Protein AF-A0A7V9IJ53-F1 (afdb_monomer_lite)

Radius of gyration: 15.76 Å; chains: 1; bounding box: 37×32×46 Å

Foldseek 3Di:
DVVVVVVVLVVLCVLLPDPDDDDPDDPDDDDDDDQAQQEEEEEADPVVQVVVVVVCVVVVHDCRNVNYYYDHQPHLQSLLVVLCCDPPVHVNHQYAYEEEPVSVVSNLVSCVVSPVDPPADQVNNVVSRYHYDDPPPPDD

Structure (mmCIF, N/CA/C/O backbone):
data_AF-A0A7V9IJ53-F1
#
_entry.id   AF-A0A7V9IJ53-F1
#
loop_
_atom_site.group_PDB
_atom_site.id
_atom_site.type_symbol
_atom_site.label_atom_id
_atom_site.label_alt_id
_atom_site.label_comp_id
_atom_site.label_asym_id
_atom_site.label_entity_id
_atom_site.label_seq_id
_atom_site.pdbx_PDB_ins_code
_atom_site.Cartn_x
_atom_site.Cartn_y
_atom_site.Cartn_z
_atom_site.occupancy
_atom_site.B_iso_or_equiv
_atom_site.auth_seq_id
_atom_site.auth_comp_id
_atom_site.auth_asym_id
_atom_site.auth_atom_id
_atom_site.pdbx_PDB_model_num
ATOM 1 N N . MET A 1 1 ? -12.198 7.477 22.010 1.00 48.00 1 MET A N 1
ATOM 2 C CA . MET A 1 1 ? -11.995 6.656 20.795 1.00 48.00 1 MET A CA 1
ATOM 3 C C . MET A 1 1 ? -10.665 7.004 20.112 1.00 48.00 1 MET A C 1
ATOM 5 O O . MET A 1 1 ? -10.074 6.118 19.513 1.00 48.00 1 MET A O 1
ATOM 9 N N . ASP A 1 2 ? -10.124 8.215 20.304 1.00 51.00 2 ASP A N 1
ATOM 10 C CA . ASP A 1 2 ? -8.840 8.679 19.737 1.00 51.00 2 ASP A CA 1
ATOM 11 C C . ASP A 1 2 ? -7.565 7.990 20.266 1.00 51.00 2 ASP A C 1
ATOM 13 O O . ASP A 1 2 ? -6.640 7.722 19.505 1.00 51.00 2 ASP A O 1
ATOM 17 N N . GLU A 1 3 ? -7.511 7.634 21.551 1.00 42.25 3 GLU A N 1
ATOM 18 C CA . GLU A 1 3 ? -6.297 7.071 22.177 1.00 42.25 3 GLU A CA 1
ATOM 19 C C . GLU A 1 3 ? -5.932 5.672 21.645 1.00 42.25 3 GLU A C 1
ATOM 21 O O . GLU A 1 3 ? -4.761 5.302 21.522 1.00 42.25 3 GLU A O 1
ATOM 26 N N . LYS A 1 4 ? -6.954 4.910 21.245 1.00 38.53 4 LYS A N 1
ATOM 27 C CA . LYS A 1 4 ? -6.801 3.575 20.662 1.00 38.53 4 LYS A CA 1
ATOM 28 C C . LYS A 1 4 ? -6.314 3.647 19.210 1.00 38.53 4 LYS A C 1
ATOM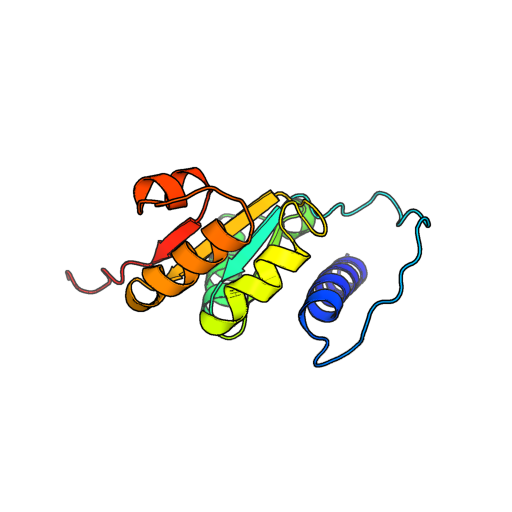 30 O O . LYS A 1 4 ? -5.413 2.894 18.848 1.00 38.53 4 LYS A O 1
ATOM 35 N N . ARG A 1 5 ? -6.827 4.616 18.429 1.00 49.75 5 ARG A N 1
ATOM 36 C CA . ARG A 1 5 ? -6.341 4.939 17.071 1.00 49.75 5 ARG A CA 1
ATOM 37 C C . ARG A 1 5 ? -4.858 5.302 17.086 1.00 49.75 5 ARG A C 1
ATOM 39 O O . ARG A 1 5 ? -4.078 4.780 16.293 1.00 49.75 5 ARG A O 1
ATOM 46 N N . GLN A 1 6 ? -4.454 6.155 18.029 1.00 49.56 6 GLN A N 1
ATOM 47 C CA . GLN A 1 6 ? -3.063 6.588 18.147 1.00 49.56 6 GLN A CA 1
ATOM 48 C C . GLN A 1 6 ? -2.131 5.458 18.607 1.00 49.56 6 GLN A C 1
ATOM 50 O O . GLN A 1 6 ? -1.009 5.362 18.115 1.00 49.56 6 GLN A O 1
ATOM 55 N N . SER A 1 7 ? -2.601 4.569 19.487 1.00 45.59 7 SER A N 1
ATOM 56 C CA . SER A 1 7 ? -1.815 3.424 19.973 1.00 45.59 7 SER A CA 1
ATOM 57 C C . SER A 1 7 ? -1.578 2.365 18.893 1.00 45.59 7 SER A C 1
ATOM 59 O O . SER A 1 7 ? -0.456 1.885 18.739 1.00 45.59 7 SER A O 1
ATOM 61 N N . HIS A 1 8 ? -2.614 2.043 18.116 1.00 48.66 8 HIS A N 1
ATOM 62 C CA . HIS A 1 8 ? -2.552 1.084 17.010 1.00 48.66 8 HIS A CA 1
ATOM 63 C C . HIS A 1 8 ? -1.597 1.545 15.911 1.00 48.66 8 HIS A C 1
ATOM 65 O O . HIS A 1 8 ? -0.632 0.863 15.565 1.00 48.66 8 HIS A O 1
ATOM 71 N N . ARG A 1 9 ? -1.815 2.773 15.433 1.00 54.25 9 ARG A N 1
ATOM 72 C CA . ARG A 1 9 ? -0.977 3.413 14.422 1.00 54.25 9 ARG A CA 1
ATOM 73 C C . ARG A 1 9 ? 0.480 3.504 14.873 1.00 54.25 9 ARG A C 1
ATOM 75 O O . ARG A 1 9 ? 1.374 3.142 14.116 1.00 54.25 9 ARG A O 1
ATOM 82 N N . ALA A 1 10 ? 0.726 3.905 16.121 1.00 51.81 10 ALA A N 1
ATOM 83 C CA . ALA A 1 10 ? 2.077 3.989 16.665 1.00 51.81 10 ALA A CA 1
ATOM 84 C C . ALA A 1 10 ? 2.761 2.619 16.804 1.00 51.81 10 ALA A C 1
ATOM 86 O O . ALA A 1 10 ? 3.988 2.560 16.750 1.00 51.81 10 ALA A O 1
ATOM 87 N N . ALA A 1 11 ? 2.017 1.524 16.993 1.00 54.38 11 ALA A N 1
ATOM 88 C CA . ALA A 1 11 ? 2.583 0.175 17.023 1.00 54.38 11 ALA A CA 1
ATOM 89 C C . ALA A 1 11 ? 3.030 -0.276 15.622 1.00 54.38 11 ALA A C 1
ATOM 91 O O . ALA A 1 11 ? 4.148 -0.769 15.466 1.00 54.38 11 ALA A O 1
ATOM 92 N N . VAL A 1 12 ? 2.202 -0.026 14.603 1.00 60.19 12 VAL A N 1
ATOM 93 C CA . VAL A 1 12 ? 2.519 -0.312 13.194 1.00 60.19 12 VAL A CA 1
ATOM 94 C C . VAL A 1 12 ? 3.692 0.552 12.713 1.00 60.19 12 VAL A C 1
ATOM 96 O O . VAL A 1 12 ? 4.644 0.032 12.134 1.00 60.19 12 VAL A O 1
ATOM 99 N N . GLU A 1 13 ? 3.685 1.851 13.026 1.00 56.19 13 GLU A N 1
ATOM 100 C CA . GLU A 1 13 ? 4.780 2.777 12.705 1.00 56.19 13 GLU A CA 1
ATOM 101 C C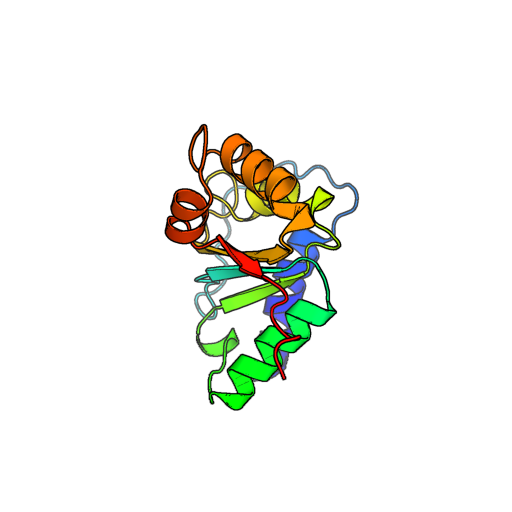 . GLU A 1 13 ? 6.073 2.439 13.467 1.00 56.19 13 GLU A C 1
ATOM 103 O O . GLU A 1 13 ? 7.156 2.555 12.897 1.00 56.19 13 GLU A O 1
ATOM 108 N N . ARG A 1 14 ? 6.005 1.961 14.721 1.00 56.16 14 ARG A N 1
ATOM 109 C CA . ARG A 1 14 ? 7.190 1.474 15.456 1.00 56.16 14 ARG A CA 1
ATOM 110 C C . ARG A 1 14 ? 7.770 0.204 14.849 1.00 56.16 14 ARG A C 1
ATOM 112 O O . ARG A 1 14 ? 8.985 0.125 14.692 1.00 56.16 14 ARG A O 1
ATOM 119 N N . ALA A 1 15 ? 6.925 -0.759 14.486 1.00 53.69 15 ALA A N 1
ATOM 120 C CA . ALA A 1 15 ? 7.367 -1.970 13.799 1.00 53.69 15 ALA A CA 1
ATOM 121 C C . ALA A 1 15 ? 8.011 -1.632 12.438 1.00 53.69 15 ALA A C 1
ATOM 123 O O . ALA A 1 15 ? 9.030 -2.210 12.060 1.00 53.69 15 ALA A O 1
ATOM 124 N N . ALA A 1 16 ? 7.472 -0.633 11.735 1.00 51.72 16 ALA A N 1
ATOM 125 C CA . ALA A 1 16 ? 7.992 -0.148 10.462 1.00 51.72 16 ALA A CA 1
ATOM 126 C C . ALA A 1 16 ? 9.266 0.716 10.588 1.00 51.72 16 ALA A C 1
ATOM 128 O O . ALA A 1 16 ? 10.137 0.649 9.719 1.00 51.72 16 ALA A O 1
ATOM 129 N N . GLY A 1 17 ? 9.400 1.504 11.659 1.00 40.25 17 GLY A N 1
ATOM 13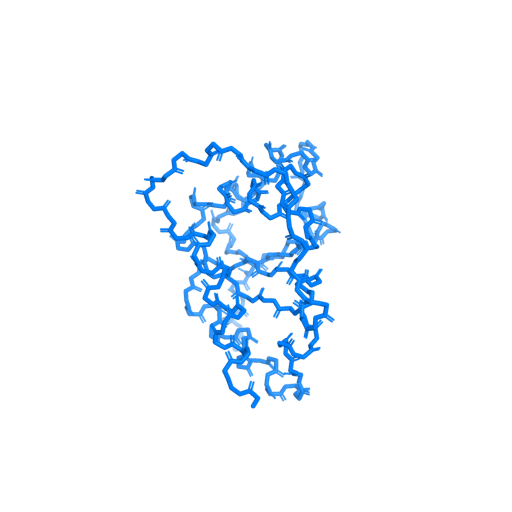0 C CA . GLY A 1 17 ? 10.327 2.635 11.769 1.00 40.25 17 GLY A CA 1
ATOM 131 C C . GLY A 1 17 ? 11.704 2.366 12.377 1.00 40.25 17 GLY A C 1
ATOM 132 O O . GLY A 1 17 ? 12.517 3.291 12.415 1.00 40.25 17 GLY A O 1
ATOM 133 N N . ASP A 1 18 ? 12.018 1.153 12.842 1.00 40.50 18 ASP A N 1
ATOM 134 C CA . ASP A 1 18 ? 13.309 0.943 13.506 1.00 40.50 18 ASP A CA 1
ATOM 135 C C . ASP A 1 18 ? 14.480 0.904 12.503 1.00 40.50 18 ASP A C 1
ATOM 137 O O . ASP A 1 18 ? 14.700 -0.078 11.775 1.00 40.50 18 ASP A O 1
ATOM 141 N N . ARG A 1 19 ? 15.230 2.008 12.426 1.00 41.03 19 ARG A N 1
ATOM 142 C CA . ARG A 1 19 ? 16.525 2.104 11.741 1.00 41.03 19 ARG A CA 1
ATOM 143 C C . ARG A 1 19 ? 17.579 1.371 12.580 1.00 41.03 19 ARG A C 1
ATOM 145 O O . ARG A 1 19 ? 18.480 1.989 13.129 1.00 41.03 19 ARG A O 1
ATOM 152 N N . GLY A 1 20 ? 17.468 0.046 12.642 1.00 31.98 20 GLY A N 1
ATOM 153 C CA . GLY A 1 20 ? 18.447 -0.824 13.283 1.00 31.98 20 GLY A CA 1
ATOM 154 C C . GLY A 1 20 ? 18.133 -1.161 14.738 1.00 31.98 20 GLY A C 1
ATOM 155 O O . GLY A 1 20 ? 18.791 -0.665 15.644 1.00 31.98 20 GLY A O 1
ATOM 156 N N . ALA A 1 21 ? 17.257 -2.141 14.946 1.00 29.69 21 ALA A N 1
ATOM 157 C CA . ALA A 1 21 ? 17.372 -3.026 16.094 1.00 29.69 21 ALA A CA 1
ATOM 158 C C . ALA A 1 21 ? 17.208 -4.475 15.639 1.00 29.69 21 ALA A C 1
ATOM 160 O O . ALA A 1 21 ? 16.261 -4.851 14.950 1.00 29.69 21 ALA A O 1
ATOM 161 N N . VAL A 1 22 ? 18.182 -5.287 16.031 1.00 26.00 22 VAL A N 1
ATOM 162 C CA . VAL A 1 22 ? 18.078 -6.740 16.058 1.00 26.00 22 VAL A CA 1
ATOM 163 C C . VAL A 1 22 ? 16.955 -7.088 17.035 1.00 26.00 22 VAL A C 1
ATOM 165 O O . VAL A 1 22 ? 17.090 -6.831 18.229 1.00 26.00 22 VAL A O 1
ATOM 168 N N . LEU A 1 23 ? 15.869 -7.698 16.560 1.00 28.81 23 LEU A N 1
ATOM 169 C CA . LEU A 1 23 ? 14.919 -8.362 17.450 1.00 28.81 23 LEU A CA 1
ATOM 170 C C . LEU A 1 23 ? 15.392 -9.800 17.681 1.00 28.81 23 LEU A C 1
ATOM 172 O O . LEU A 1 23 ? 15.115 -10.709 16.902 1.00 28.81 23 LEU A O 1
ATOM 176 N N . ILE A 1 24 ? 16.139 -9.982 18.774 1.00 24.48 24 ILE A N 1
ATOM 177 C CA . ILE A 1 24 ? 16.216 -11.267 19.475 1.00 24.48 24 ILE A CA 1
ATOM 178 C C . ILE A 1 24 ? 14.830 -11.511 20.089 1.00 24.48 24 ILE A C 1
ATOM 180 O O . ILE A 1 24 ? 14.254 -10.610 20.695 1.00 24.48 24 ILE A O 1
ATOM 184 N N . GLY A 1 25 ? 14.276 -12.701 19.849 1.00 30.17 25 GLY A N 1
ATOM 185 C CA . GLY A 1 25 ? 12.849 -12.984 19.993 1.00 30.17 25 GLY A CA 1
ATOM 186 C C . GLY A 1 25 ? 12.263 -12.965 21.406 1.00 30.17 25 GLY A C 1
ATOM 187 O O . GLY A 1 25 ? 12.969 -13.001 22.409 1.00 30.17 25 GLY A O 1
ATOM 188 N N . ALA A 1 26 ? 10.931 -13.017 21.450 1.00 25.84 26 ALA A N 1
ATOM 189 C CA . ALA A 1 26 ? 10.163 -13.561 22.562 1.00 25.84 26 ALA A CA 1
ATOM 190 C C . ALA A 1 26 ? 8.829 -14.095 22.025 1.00 25.84 26 ALA A C 1
ATOM 192 O O . ALA A 1 26 ? 7.986 -13.345 21.536 1.00 25.84 26 ALA A O 1
ATOM 193 N N . ALA A 1 27 ? 8.664 -15.415 22.097 1.00 33.81 27 ALA A N 1
ATOM 194 C CA . ALA A 1 27 ? 7.369 -16.058 21.987 1.00 33.81 27 ALA A CA 1
ATOM 195 C C . ALA A 1 27 ? 6.489 -15.624 23.168 1.00 33.81 27 ALA A C 1
ATOM 197 O O . ALA A 1 27 ? 6.952 -15.629 24.306 1.00 33.81 27 ALA A O 1
ATOM 198 N N . GLY A 1 28 ? 5.222 -15.324 22.883 1.00 37.44 28 GLY A N 1
ATOM 199 C CA . GLY A 1 28 ? 4.156 -15.249 23.877 1.00 37.44 28 GLY A CA 1
ATOM 200 C C . GLY A 1 28 ? 4.143 -13.979 24.726 1.00 37.44 28 GLY A C 1
ATOM 201 O O . GLY A 1 28 ? 4.851 -13.872 25.718 1.00 37.44 28 GLY A O 1
ATOM 202 N N . GLN A 1 29 ? 3.252 -13.054 24.376 1.00 29.91 29 GLN A N 1
ATOM 203 C CA . GLN A 1 29 ? 2.283 -12.503 25.325 1.00 29.91 29 GLN A CA 1
ATOM 204 C C . GLN A 1 29 ? 1.139 -11.880 24.514 1.00 29.91 29 GLN A C 1
ATOM 206 O O . GLN A 1 29 ? 1.369 -11.008 23.679 1.00 29.91 29 GLN A O 1
ATOM 211 N N . ALA A 1 30 ? -0.076 -12.394 24.717 1.00 38.38 30 ALA A N 1
ATOM 212 C CA . ALA A 1 30 ? -1.276 -11.997 23.991 1.00 38.38 30 ALA A CA 1
ATOM 213 C C . ALA A 1 30 ? -1.572 -10.502 24.191 1.00 38.38 30 ALA A C 1
ATOM 215 O O . ALA A 1 30 ? -1.717 -10.032 25.322 1.00 38.38 30 ALA A O 1
ATOM 216 N N . LEU A 1 31 ? -1.643 -9.771 23.078 1.00 40.97 31 LEU A N 1
ATOM 217 C CA . LEU A 1 31 ? -2.155 -8.407 23.033 1.00 40.97 31 LEU A CA 1
ATOM 218 C C . LEU A 1 31 ? -3.696 -8.464 23.109 1.00 40.97 31 LEU A C 1
ATOM 220 O O . LEU A 1 31 ? -4.284 -9.373 22.531 1.00 40.97 31 LEU A O 1
ATOM 224 N N . PRO A 1 32 ? -4.352 -7.545 23.837 1.00 35.00 32 PRO A N 1
ATOM 225 C CA . PRO A 1 32 ? -5.799 -7.582 24.068 1.00 35.00 32 PRO A CA 1
ATOM 226 C C . PRO A 1 32 ? -6.632 -7.447 22.774 1.00 35.00 32 PRO A C 1
ATOM 228 O O . PRO A 1 32 ? -6.367 -6.576 21.944 1.00 35.00 32 PRO A O 1
ATOM 231 N N . ASP A 1 33 ? -7.669 -8.287 22.662 1.00 43.34 33 ASP A N 1
ATOM 232 C CA . ASP A 1 33 ? -8.536 -8.571 21.499 1.00 43.34 33 ASP A CA 1
ATOM 233 C C . ASP A 1 33 ? -9.444 -7.426 20.992 1.00 43.34 33 ASP A C 1
ATOM 235 O O . ASP A 1 33 ? -10.648 -7.635 20.842 1.00 43.34 33 ASP A O 1
ATOM 239 N N . ASP A 1 34 ? -8.961 -6.203 20.733 1.00 43.47 34 ASP A N 1
ATOM 240 C CA . ASP A 1 34 ? -9.934 -5.160 20.339 1.00 43.47 34 ASP A CA 1
ATOM 241 C C . ASP A 1 34 ? -9.509 -4.095 19.314 1.00 43.47 34 ASP A C 1
ATOM 243 O O . ASP A 1 34 ? -10.220 -3.107 19.156 1.00 43.47 34 ASP A O 1
ATOM 247 N N . VAL A 1 35 ? -8.415 -4.295 18.574 1.00 46.69 35 VAL A N 1
ATOM 248 C CA . VAL A 1 35 ? -8.312 -3.954 17.134 1.00 46.69 35 VAL A CA 1
ATOM 249 C C . VAL A 1 35 ? -7.256 -4.895 16.561 1.00 46.69 35 VAL A C 1
ATOM 251 O O . VAL A 1 35 ? -6.065 -4.601 16.567 1.00 46.69 35 VAL A O 1
ATOM 254 N N . ASP A 1 36 ? -7.683 -6.073 16.127 1.00 56.31 36 ASP A N 1
ATOM 255 C CA . ASP A 1 36 ? -6.797 -6.972 15.396 1.00 56.31 36 ASP A CA 1
ATOM 256 C C . ASP A 1 36 ? -6.539 -6.331 14.022 1.00 56.31 36 ASP A C 1
ATOM 258 O O . ASP A 1 36 ? -7.502 -6.037 13.303 1.00 56.31 36 ASP A O 1
ATOM 262 N N . THR A 1 37 ? -5.285 -6.025 13.662 1.00 60.97 37 THR A N 1
ATOM 263 C CA . THR A 1 37 ? -4.976 -5.527 12.310 1.00 60.97 37 THR A CA 1
ATOM 264 C C . THR A 1 37 ? -5.324 -6.630 11.324 1.00 60.97 37 THR A C 1
ATOM 266 O O . THR A 1 37 ? -4.539 -7.546 11.086 1.00 60.97 37 THR A O 1
ATOM 269 N N . ARG A 1 38 ? -6.511 -6.546 10.728 1.00 82.94 38 ARG A N 1
ATOM 270 C CA . ARG A 1 38 ? -6.978 -7.530 9.754 1.00 82.94 38 ARG A CA 1
ATOM 271 C C . ARG A 1 38 ? -6.261 -7.362 8.427 1.00 82.94 38 ARG A C 1
ATOM 273 O O . ARG A 1 38 ? -6.037 -8.360 7.744 1.00 82.94 38 ARG A O 1
ATOM 280 N N . ALA A 1 39 ? -5.923 -6.125 8.057 1.00 91.44 39 ALA A N 1
ATOM 281 C CA . ALA A 1 39 ? -5.215 -5.836 6.819 1.00 91.44 39 ALA A CA 1
ATOM 282 C C . ALA A 1 39 ? -4.298 -4.608 6.907 1.00 91.44 39 ALA A C 1
ATOM 284 O O . ALA A 1 39 ? -4.587 -3.639 7.610 1.00 91.44 39 ALA A O 1
ATOM 285 N N . VAL A 1 40 ? -3.220 -4.633 6.125 1.00 94.00 40 VAL A N 1
ATOM 286 C CA . VAL A 1 40 ? -2.324 -3.495 5.901 1.00 94.00 40 VAL A CA 1
ATOM 287 C C . VAL A 1 40 ? -2.279 -3.167 4.409 1.00 94.00 40 VAL A C 1
ATOM 289 O O . VAL A 1 40 ? -2.091 -4.054 3.575 1.00 94.00 40 VAL A O 1
ATOM 292 N N . VAL A 1 41 ? -2.445 -1.885 4.082 1.00 95.06 41 VAL A N 1
ATOM 293 C CA . VAL A 1 41 ? -2.292 -1.333 2.732 1.00 95.06 41 VAL A CA 1
ATOM 294 C C . VAL A 1 41 ? -0.973 -0.572 2.673 1.00 95.06 41 VAL A C 1
ATOM 296 O O . VAL A 1 41 ? -0.814 0.443 3.350 1.00 95.06 41 VAL A O 1
ATOM 299 N N . LEU A 1 42 ? -0.022 -1.063 1.883 1.00 95.06 42 LEU A N 1
ATOM 300 C CA . LEU A 1 42 ? 1.270 -0.412 1.676 1.00 95.06 42 LEU A CA 1
ATOM 301 C C . LEU A 1 42 ? 1.161 0.618 0.549 1.00 95.06 42 LEU A C 1
ATOM 303 O O . LEU A 1 42 ? 0.677 0.297 -0.531 1.00 95.06 42 LEU A O 1
ATOM 307 N N . VAL A 1 43 ? 1.627 1.837 0.790 1.00 93.12 43 VAL A N 1
ATOM 308 C CA . VAL A 1 43 ? 1.661 2.914 -0.212 1.00 93.12 43 VAL A CA 1
ATOM 309 C C . VAL A 1 43 ? 3.042 3.553 -0.238 1.00 93.12 43 VAL A C 1
ATOM 311 O O . VAL A 1 43 ? 3.747 3.518 0.769 1.00 93.12 43 VAL A O 1
ATOM 314 N N . GLU A 1 44 ? 3.462 4.130 -1.358 1.00 88.31 44 GLU A N 1
ATOM 315 C CA . GLU A 1 44 ? 4.835 4.623 -1.505 1.00 88.31 44 GLU A CA 1
ATOM 316 C C . GLU A 1 44 ? 5.155 5.797 -0.584 1.00 88.31 44 GLU A C 1
ATOM 318 O O . GLU A 1 44 ? 6.163 5.772 0.140 1.00 88.31 44 GLU A O 1
ATOM 323 N N . GLY A 1 45 ? 4.282 6.804 -0.584 1.00 86.94 45 GLY A N 1
ATOM 324 C CA . GLY A 1 45 ? 4.488 8.060 0.116 1.00 86.94 45 GLY A CA 1
ATOM 325 C C . GLY A 1 45 ? 3.399 8.408 1.126 1.00 86.94 45 GLY A C 1
ATOM 326 O O . GLY A 1 45 ? 2.293 7.870 1.144 1.00 86.94 45 GLY A O 1
ATOM 327 N N . ALA A 1 46 ? 3.712 9.386 1.978 1.00 87.00 46 ALA A N 1
ATOM 328 C CA . ALA A 1 46 ? 2.743 9.953 2.916 1.00 87.00 46 ALA A CA 1
ATOM 329 C C . ALA A 1 46 ? 1.588 10.679 2.197 1.00 87.00 46 ALA A C 1
ATOM 331 O O . ALA A 1 46 ? 0.485 10.747 2.732 1.00 87.00 46 ALA A O 1
ATOM 332 N N . SER A 1 47 ? 1.828 11.201 0.987 1.00 87.31 47 SER A N 1
ATOM 333 C CA . SER A 1 47 ? 0.780 11.803 0.154 1.00 87.31 47 SER A CA 1
ATOM 334 C C . SER A 1 47 ? -0.289 10.773 -0.214 1.00 87.31 47 SER A C 1
ATOM 336 O O . SER A 1 47 ? -1.474 11.011 0.007 1.00 87.31 47 SER A O 1
ATOM 338 N N . ASP A 1 48 ? 0.128 9.596 -0.682 1.00 89.50 48 ASP A N 1
ATOM 339 C CA . ASP A 1 48 ? -0.779 8.507 -1.063 1.00 89.50 48 ASP A CA 1
ATOM 340 C C . ASP A 1 48 ? -1.545 7.981 0.146 1.00 89.50 48 ASP A C 1
ATOM 342 O O . ASP A 1 48 ? -2.746 7.728 0.068 1.00 89.50 48 ASP A O 1
ATOM 346 N N . GLN A 1 49 ? -0.872 7.886 1.297 1.00 91.56 49 GLN A N 1
ATOM 347 C CA . GLN A 1 49 ? -1.512 7.513 2.555 1.00 91.56 49 GLN A CA 1
ATOM 348 C C . GLN A 1 49 ? -2.664 8.470 2.883 1.00 91.56 49 GLN A C 1
ATOM 350 O O . GLN A 1 49 ? -3.794 8.027 3.097 1.00 91.56 49 GLN A O 1
ATOM 355 N N . LEU A 1 50 ? -2.398 9.780 2.866 1.00 90.94 50 LEU A N 1
ATOM 356 C CA . LEU A 1 50 ? -3.420 10.795 3.116 1.00 90.94 50 LEU A CA 1
ATOM 357 C C . LEU A 1 50 ? -4.537 10.749 2.065 1.00 90.94 50 LEU A C 1
ATOM 359 O O . LEU A 1 50 ? -5.704 10.933 2.408 1.00 90.94 50 LEU A O 1
ATOM 363 N N . ALA A 1 51 ? -4.209 10.479 0.799 1.00 90.88 51 ALA A N 1
ATOM 364 C CA . ALA A 1 51 ? -5.191 10.361 -0.274 1.00 90.88 51 ALA A CA 1
ATOM 365 C C . ALA A 1 51 ? -6.144 9.171 -0.060 1.00 90.88 51 ALA A C 1
ATOM 367 O O . ALA A 1 51 ? -7.362 9.332 -0.182 1.00 90.88 51 ALA A O 1
ATOM 368 N N . VAL A 1 52 ? -5.620 7.998 0.313 1.00 91.19 52 VAL A N 1
ATOM 369 C CA . VAL A 1 52 ? -6.422 6.800 0.616 1.00 91.19 52 VAL A CA 1
ATOM 370 C C . VAL A 1 52 ? -7.300 7.027 1.846 1.00 91.19 52 VAL A C 1
ATOM 372 O O . VAL A 1 52 ? -8.497 6.732 1.808 1.00 91.19 52 VAL A O 1
ATOM 375 N N . GLU A 1 53 ? -6.740 7.588 2.920 1.00 91.31 53 GLU A N 1
ATOM 376 C CA . GLU A 1 53 ? -7.482 7.904 4.146 1.00 91.31 53 GLU A CA 1
ATOM 377 C C . GLU A 1 53 ? -8.611 8.913 3.870 1.00 91.31 53 GLU A C 1
ATOM 379 O O . GLU A 1 53 ? -9.760 8.703 4.273 1.00 91.31 53 GLU A O 1
ATOM 384 N N . ALA A 1 54 ? -8.324 9.972 3.108 1.00 93.19 54 ALA A N 1
ATOM 385 C CA . ALA A 1 54 ? -9.322 10.957 2.705 1.00 93.19 54 ALA A CA 1
ATOM 386 C C . ALA A 1 54 ? -10.413 10.343 1.812 1.00 93.19 54 ALA A C 1
ATOM 388 O O . ALA A 1 54 ? -11.596 10.653 1.978 1.00 93.19 54 ALA A O 1
ATOM 389 N N . LEU A 1 55 ? -10.053 9.457 0.877 1.00 93.19 55 LEU A N 1
ATOM 390 C CA . LEU A 1 55 ? -11.021 8.751 0.040 1.00 93.19 55 LEU A CA 1
ATOM 391 C C . LEU A 1 55 ? -11.928 7.844 0.879 1.00 93.19 55 LEU A C 1
ATOM 393 O O . LEU A 1 55 ? -13.143 7.867 0.681 1.00 93.19 55 LEU A O 1
ATOM 397 N N . ALA A 1 56 ? -11.376 7.088 1.829 1.00 92.81 56 ALA A N 1
ATOM 398 C CA . ALA A 1 56 ? -12.161 6.245 2.726 1.00 92.81 56 ALA A CA 1
ATOM 399 C C . ALA A 1 56 ? -13.174 7.075 3.528 1.00 92.81 56 ALA A C 1
ATOM 401 O O . ALA A 1 56 ? -14.370 6.768 3.507 1.00 92.81 56 ALA A O 1
ATOM 402 N N . ALA A 1 57 ? -12.732 8.192 4.115 1.00 93.19 57 ALA A N 1
ATOM 403 C CA . ALA A 1 57 ? -13.607 9.112 4.837 1.00 93.19 57 ALA A CA 1
ATOM 404 C C . ALA A 1 57 ? -14.728 9.670 3.941 1.00 93.19 57 ALA A C 1
ATOM 406 O O . ALA A 1 57 ? -15.898 9.660 4.324 1.00 93.19 57 ALA A O 1
ATOM 407 N N . ARG A 1 58 ? -14.410 10.078 2.702 1.00 94.75 58 ARG A N 1
ATOM 408 C CA . ARG A 1 58 ? -15.407 10.542 1.714 1.00 94.75 58 ARG A CA 1
ATOM 409 C C . ARG A 1 58 ? -16.420 9.467 1.322 1.00 94.75 58 ARG A C 1
ATOM 411 O O . ARG A 1 58 ? -17.522 9.800 0.897 1.00 94.75 58 ARG A O 1
ATOM 418 N N . ARG A 1 59 ? -16.055 8.190 1.438 1.00 94.81 59 ARG A N 1
ATOM 419 C CA . ARG A 1 59 ? -16.943 7.043 1.206 1.00 94.81 59 ARG A CA 1
ATOM 420 C C . ARG A 1 59 ? -17.665 6.580 2.476 1.00 94.81 59 ARG A C 1
ATOM 422 O O . ARG A 1 59 ? -18.374 5.582 2.416 1.00 94.81 59 ARG A O 1
ATOM 429 N N . GLY A 1 60 ? -17.508 7.289 3.597 1.00 94.31 60 GLY A N 1
ATOM 430 C CA . GLY A 1 60 ? -18.123 6.933 4.877 1.00 94.31 60 GLY A CA 1
ATOM 431 C C . GLY A 1 60 ? -17.528 5.677 5.515 1.00 94.31 60 GLY A C 1
ATOM 432 O O . GLY A 1 60 ? -18.217 5.009 6.281 1.00 94.31 60 GLY A O 1
ATOM 433 N N . ARG A 1 61 ? -16.279 5.330 5.181 1.00 93.31 61 ARG A N 1
ATOM 434 C CA . ARG A 1 61 ? -15.564 4.176 5.736 1.00 93.31 61 ARG A CA 1
ATOM 435 C C . ARG A 1 61 ? -14.610 4.614 6.835 1.00 93.31 61 ARG A C 1
ATOM 437 O O . ARG A 1 61 ? -13.830 5.547 6.647 1.00 93.31 61 ARG A O 1
ATOM 444 N N . ASP A 1 62 ? -14.654 3.907 7.957 1.00 91.06 62 ASP A N 1
ATOM 445 C CA . ASP A 1 62 ? -13.690 4.048 9.043 1.00 91.06 62 ASP A CA 1
ATOM 446 C C . ASP A 1 62 ? -12.711 2.870 8.981 1.00 91.06 62 ASP A C 1
ATOM 448 O O . ASP A 1 62 ? -12.999 1.781 9.474 1.00 91.06 62 ASP A O 1
ATOM 452 N N . LEU A 1 63 ? -11.550 3.096 8.360 1.00 89.00 63 LEU A N 1
ATOM 453 C CA . LEU A 1 63 ? -10.528 2.061 8.185 1.00 89.00 63 LEU A CA 1
ATOM 454 C C . LEU A 1 63 ? -10.039 1.485 9.519 1.00 89.00 63 LEU A C 1
ATOM 456 O O . LEU A 1 63 ? -9.841 0.277 9.612 1.00 89.00 63 LEU A O 1
ATOM 460 N N . ASP A 1 64 ? -9.923 2.305 10.564 1.00 85.62 64 ASP A N 1
ATOM 461 C CA . ASP A 1 64 ? -9.462 1.836 11.873 1.00 85.62 64 ASP A CA 1
ATOM 462 C C . ASP A 1 64 ? -10.515 0.929 12.521 1.00 85.62 64 ASP A C 1
ATOM 464 O O . ASP A 1 64 ? -10.177 -0.130 13.050 1.00 85.62 64 ASP A O 1
ATOM 468 N N . ALA A 1 65 ? -11.799 1.292 12.428 1.00 86.12 65 ALA A N 1
ATOM 469 C CA . ALA A 1 65 ? -12.896 0.439 12.894 1.00 86.12 65 ALA A CA 1
ATOM 470 C C . ALA A 1 65 ? -13.019 -0.862 12.076 1.00 86.12 65 ALA A C 1
ATOM 472 O O . ALA A 1 65 ? -13.446 -1.895 12.596 1.00 86.12 65 ALA A O 1
ATOM 473 N N . GLU A 1 66 ? -12.619 -0.833 10.804 1.00 87.69 66 GLU A N 1
ATOM 474 C CA . GLU A 1 66 ? -12.537 -2.013 9.940 1.00 87.69 66 GLU A CA 1
ATOM 475 C C . GLU A 1 66 ? -11.278 -2.871 10.210 1.00 87.69 66 GLU A C 1
ATOM 477 O O . GLU A 1 66 ? -11.213 -4.024 9.768 1.00 87.69 66 GLU A O 1
ATOM 482 N N . GLY A 1 67 ? -10.308 -2.365 10.983 1.00 88.50 67 GLY A N 1
ATOM 483 C CA . GLY A 1 67 ? -9.030 -3.031 11.262 1.00 88.50 67 GLY A CA 1
ATOM 484 C C . GLY A 1 67 ? -8.046 -2.969 10.087 1.00 88.50 67 GLY A C 1
ATOM 485 O O . GLY A 1 67 ? -7.260 -3.898 9.893 1.00 88.50 67 GLY A O 1
ATOM 486 N N . VAL A 1 68 ? -8.120 -1.910 9.277 1.00 91.06 68 VAL A N 1
ATOM 487 C CA . VAL A 1 68 ? -7.268 -1.655 8.110 1.00 91.06 68 VAL A CA 1
ATOM 488 C C . VAL A 1 68 ? -6.315 -0.505 8.413 1.00 91.06 68 VAL A C 1
ATOM 490 O O . VAL A 1 68 ? -6.750 0.592 8.747 1.00 91.06 68 VAL A O 1
ATOM 493 N N . SER A 1 69 ? -5.012 -0.723 8.240 1.00 92.19 69 SER A N 1
ATOM 494 C CA . SER A 1 69 ? -4.002 0.333 8.387 1.00 92.19 69 SER A CA 1
ATOM 495 C C . SER A 1 69 ? -3.343 0.658 7.053 1.00 92.19 69 SER A C 1
ATOM 497 O O . SER A 1 69 ? -2.888 -0.242 6.351 1.00 92.19 69 SER A O 1
ATOM 499 N N . VAL A 1 70 ? -3.263 1.945 6.713 1.00 92.88 70 VAL A N 1
ATOM 500 C CA . VAL A 1 70 ? -2.530 2.427 5.535 1.00 92.88 70 VAL A CA 1
ATOM 501 C C . VAL A 1 70 ? -1.141 2.866 5.980 1.00 92.88 70 VAL A C 1
ATOM 503 O O . VAL A 1 70 ? -1.005 3.656 6.913 1.00 92.88 70 VAL A O 1
ATOM 506 N N . VAL A 1 71 ? -0.103 2.326 5.348 1.00 92.69 71 VAL A N 1
ATOM 507 C CA . VAL A 1 71 ? 1.287 2.505 5.770 1.00 92.69 71 VAL A CA 1
ATOM 508 C C . VAL A 1 71 ? 2.112 3.007 4.600 1.00 92.69 71 VAL A C 1
ATOM 510 O O . VAL A 1 71 ? 2.291 2.299 3.608 1.00 92.69 71 VAL A O 1
ATOM 513 N N . SER A 1 72 ? 2.653 4.215 4.742 1.00 91.62 72 SER A N 1
ATOM 514 C CA . SER A 1 72 ? 3.648 4.734 3.811 1.00 91.62 72 SER A CA 1
ATOM 515 C C . SER A 1 72 ? 4.999 4.037 4.005 1.00 91.62 72 SER A C 1
ATOM 517 O O . SER A 1 72 ? 5.543 3.988 5.110 1.00 91.62 72 SER A O 1
ATOM 519 N N . ILE A 1 73 ? 5.557 3.482 2.926 1.00 88.88 73 ILE A N 1
ATOM 520 C CA . ILE A 1 73 ? 6.827 2.738 2.963 1.00 88.88 73 ILE A CA 1
ATOM 521 C C . ILE A 1 73 ? 8.055 3.643 2.793 1.00 88.88 73 ILE A C 1
ATOM 523 O O . ILE A 1 73 ? 9.188 3.198 2.977 1.00 88.88 73 ILE A O 1
ATOM 527 N N . GLY A 1 74 ? 7.856 4.921 2.461 1.00 86.06 74 GLY A N 1
ATOM 528 C CA . GLY A 1 74 ? 8.940 5.886 2.267 1.00 86.06 74 GLY A CA 1
ATOM 529 C C . GLY A 1 74 ? 9.729 5.641 0.979 1.00 86.06 74 GLY A C 1
ATOM 530 O O . GLY A 1 74 ? 10.950 5.802 0.979 1.00 86.06 74 GLY A O 1
ATOM 531 N N . GLY A 1 75 ? 9.034 5.218 -0.080 1.00 83.94 75 GLY A N 1
ATOM 532 C CA . GLY A 1 75 ? 9.573 4.895 -1.402 1.00 83.94 75 GLY A CA 1
ATOM 533 C C . GLY A 1 75 ? 9.688 3.393 -1.689 1.00 83.94 75 GLY A C 1
ATOM 534 O O . GLY A 1 75 ? 9.983 2.588 -0.798 1.00 83.94 75 GLY A O 1
ATOM 535 N N . ALA A 1 76 ? 9.510 3.018 -2.961 1.00 85.56 76 ALA A N 1
ATOM 536 C CA . ALA A 1 76 ? 9.459 1.627 -3.425 1.00 85.56 76 ALA A CA 1
ATOM 537 C C . ALA A 1 76 ? 10.673 0.766 -3.045 1.00 85.56 76 ALA A C 1
ATOM 539 O O . ALA A 1 76 ? 10.528 -0.431 -2.803 1.00 85.56 76 ALA A O 1
ATOM 540 N N . GLY A 1 77 ? 11.863 1.355 -2.886 1.00 86.50 77 GLY A N 1
ATOM 541 C CA . GLY A 1 77 ? 13.060 0.630 -2.441 1.00 86.50 77 GLY A CA 1
ATOM 542 C C . GLY A 1 77 ? 12.908 -0.067 -1.079 1.00 86.50 77 GLY A C 1
ATOM 543 O O . GLY A 1 77 ? 13.600 -1.051 -0.811 1.00 86.50 77 GLY A O 1
ATOM 544 N N . ASN A 1 78 ? 11.977 0.390 -0.236 1.00 88.81 78 ASN A N 1
ATOM 545 C CA . ASN A 1 78 ? 11.722 -0.191 1.080 1.00 88.81 78 ASN A CA 1
ATOM 546 C C . ASN A 1 78 ? 10.704 -1.340 1.064 1.00 88.81 78 ASN A C 1
ATOM 548 O O . ASN A 1 78 ? 10.573 -2.021 2.082 1.00 88.81 78 ASN A O 1
ATOM 552 N N . ILE A 1 79 ? 10.018 -1.609 -0.055 1.00 92.38 79 ILE A N 1
ATOM 553 C CA . ILE A 1 79 ? 8.902 -2.570 -0.114 1.00 92.38 79 ILE A CA 1
ATOM 554 C C . ILE A 1 79 ? 9.268 -3.942 0.466 1.00 92.38 79 ILE A C 1
ATOM 556 O O . ILE A 1 79 ? 8.516 -4.506 1.255 1.00 92.38 79 ILE A O 1
ATOM 560 N N . GLY A 1 80 ? 10.470 -4.447 0.172 1.00 91.75 80 GLY A N 1
ATOM 561 C CA . GLY A 1 80 ? 10.927 -5.749 0.664 1.00 91.75 80 GLY A CA 1
ATOM 562 C C . GLY A 1 80 ? 10.963 -5.851 2.192 1.00 91.75 80 GLY A C 1
ATOM 563 O O . GLY A 1 80 ? 10.585 -6.883 2.740 1.00 91.75 80 GLY A O 1
ATOM 564 N N . ARG A 1 81 ? 11.349 -4.775 2.893 1.00 91.88 81 ARG A N 1
ATOM 565 C CA . ARG A 1 81 ? 11.345 -4.728 4.366 1.00 91.88 81 ARG A CA 1
ATOM 566 C C . ARG A 1 81 ? 9.924 -4.858 4.910 1.00 91.88 81 ARG A C 1
ATOM 568 O O . ARG A 1 81 ? 9.690 -5.614 5.848 1.00 91.88 81 ARG A O 1
ATOM 575 N N . PHE A 1 82 ? 8.979 -4.134 4.318 1.00 92.62 82 PHE A N 1
ATOM 576 C CA . PHE A 1 82 ? 7.586 -4.135 4.762 1.00 92.62 82 PHE A CA 1
ATOM 577 C C . PHE A 1 82 ? 6.884 -5.455 4.430 1.00 92.62 82 PHE A C 1
ATOM 579 O O . PHE A 1 82 ? 6.138 -5.968 5.259 1.00 92.62 82 PHE A O 1
ATOM 586 N N . LEU A 1 83 ? 7.183 -6.061 3.279 1.00 93.38 83 LEU A N 1
ATOM 587 C CA . LEU A 1 83 ? 6.692 -7.395 2.931 1.00 93.38 83 LEU A CA 1
ATOM 588 C C . LEU A 1 83 ? 7.248 -8.485 3.858 1.00 93.38 83 LEU A C 1
ATOM 590 O O . LEU A 1 83 ? 6.523 -9.415 4.186 1.00 93.38 83 LEU A O 1
ATOM 594 N N . GLN A 1 84 ? 8.498 -8.380 4.317 1.00 90.88 84 GLN A N 1
ATOM 595 C CA . GLN A 1 84 ? 9.036 -9.305 5.325 1.00 90.88 84 GLN A CA 1
ATOM 596 C C . GLN A 1 84 ? 8.350 -9.140 6.681 1.00 90.88 84 GLN A C 1
ATOM 598 O O . GLN A 1 84 ? 8.070 -10.130 7.348 1.00 90.88 84 GLN A O 1
ATOM 603 N N . LEU A 1 85 ? 8.071 -7.898 7.082 1.00 88.69 85 LEU A N 1
ATOM 604 C CA . LEU A 1 85 ? 7.435 -7.605 8.362 1.00 88.69 85 LEU A CA 1
ATOM 605 C C . LEU A 1 85 ? 5.965 -8.032 8.392 1.00 88.69 85 LEU A C 1
ATOM 607 O O . LEU A 1 85 ? 5.530 -8.665 9.348 1.00 88.69 85 LEU A O 1
ATOM 611 N N . PHE A 1 86 ? 5.191 -7.670 7.371 1.00 90.50 86 PHE A N 1
ATOM 612 C CA . PHE A 1 86 ? 3.741 -7.869 7.364 1.00 90.50 86 PHE A CA 1
ATOM 613 C C . PHE A 1 86 ? 3.295 -9.111 6.594 1.00 90.50 86 PHE A C 1
ATOM 615 O O . PHE A 1 86 ? 2.198 -9.612 6.825 1.00 90.50 86 PHE A O 1
ATOM 622 N N . GLY A 1 87 ? 4.127 -9.616 5.685 1.00 88.25 87 GLY A N 1
ATOM 623 C CA . GLY A 1 87 ? 3.802 -10.769 4.859 1.00 88.25 87 GLY A CA 1
ATOM 624 C C . GLY A 1 87 ? 3.895 -12.103 5.606 1.00 88.25 87 GLY A C 1
ATOM 625 O O . GLY A 1 87 ? 4.091 -12.137 6.824 1.00 88.25 87 GLY A O 1
ATOM 626 N N . PRO A 1 88 ? 3.786 -13.227 4.874 1.00 84.88 88 PRO A N 1
ATOM 627 C CA . PRO A 1 88 ? 3.670 -14.571 5.445 1.00 84.88 88 PRO A CA 1
ATOM 628 C C . PRO A 1 88 ? 4.817 -14.983 6.372 1.00 84.88 88 PRO A C 1
ATOM 630 O O . PRO A 1 88 ? 4.628 -15.827 7.240 1.00 84.88 88 PRO A O 1
ATOM 633 N N . GLN A 1 89 ? 6.008 -14.409 6.179 1.00 83.56 89 GLN A N 1
ATOM 634 C CA . GLN A 1 89 ? 7.198 -14.709 6.982 1.00 83.56 89 GLN A CA 1
ATOM 635 C C . GLN A 1 89 ? 7.306 -13.858 8.260 1.00 83.56 89 GLN A C 1
ATOM 637 O O . GLN A 1 89 ? 8.172 -14.127 9.091 1.00 83.56 89 GLN A O 1
ATOM 642 N N . GLY A 1 90 ? 6.459 -12.836 8.411 1.00 87.06 90 GLY A N 1
ATOM 643 C CA . GLY A 1 90 ? 6.423 -11.942 9.564 1.00 87.06 90 GLY A CA 1
ATOM 644 C C . GLY A 1 90 ? 5.116 -12.084 10.336 1.00 87.06 90 GLY A C 1
ATOM 645 O O . GLY A 1 90 ? 4.804 -13.147 10.862 1.00 87.06 90 GLY A O 1
ATOM 646 N N . LEU A 1 91 ? 4.345 -11.000 10.405 1.00 86.06 91 LEU A N 1
ATOM 647 C CA . LEU A 1 91 ? 3.065 -10.944 11.117 1.00 86.06 91 LEU A CA 1
ATOM 648 C C . LEU A 1 91 ? 1.928 -11.692 10.404 1.00 86.06 91 LEU A C 1
ATOM 650 O O . LEU A 1 91 ? 0.874 -11.878 11.004 1.00 86.06 91 LEU A O 1
ATOM 654 N N . ALA A 1 92 ? 2.127 -12.109 9.147 1.00 87.88 92 ALA A N 1
ATOM 655 C CA . ALA A 1 92 ? 1.148 -12.841 8.342 1.00 87.88 92 ALA A CA 1
ATOM 656 C C . ALA A 1 92 ? -0.238 -12.166 8.282 1.00 87.88 92 ALA A C 1
ATOM 658 O O . ALA A 1 92 ? -1.274 -12.833 8.252 1.00 87.88 92 ALA A O 1
ATOM 659 N N . VAL A 1 93 ? -0.255 -10.831 8.245 1.00 88.38 93 VAL A N 1
ATOM 660 C CA . VAL A 1 93 ? -1.487 -10.053 8.081 1.00 88.38 93 VAL A CA 1
ATOM 661 C C . VAL A 1 93 ? -1.878 -9.999 6.608 1.00 88.38 93 VAL A C 1
ATOM 663 O O . VAL A 1 93 ? -1.042 -10.154 5.714 1.00 88.38 93 VAL A O 1
ATOM 666 N N . ARG A 1 94 ? -3.161 -9.754 6.323 1.00 92.06 94 ARG A N 1
ATOM 667 C CA . ARG A 1 94 ? -3.596 -9.562 4.938 1.00 92.06 94 ARG A CA 1
ATOM 668 C C . ARG A 1 94 ? -2.929 -8.314 4.367 1.00 92.06 94 ARG A C 1
ATOM 670 O O . ARG A 1 94 ? -3.032 -7.238 4.951 1.00 92.06 94 ARG A O 1
ATOM 677 N N . LEU A 1 95 ? -2.289 -8.455 3.213 1.00 93.75 95 LEU A N 1
ATOM 678 C CA . LEU A 1 95 ? -1.621 -7.355 2.536 1.00 93.75 95 LEU A CA 1
ATOM 679 C C . LEU A 1 95 ? -2.355 -6.927 1.273 1.00 93.75 95 LEU A C 1
ATOM 681 O O . LEU A 1 95 ? -2.964 -7.739 0.581 1.00 93.75 95 LEU A O 1
ATOM 685 N N . ALA A 1 96 ? -2.266 -5.632 1.007 1.00 95.00 96 ALA A N 1
ATOM 686 C CA . ALA A 1 96 ? -2.540 -5.001 -0.271 1.00 95.00 96 ALA A CA 1
ATOM 687 C C . ALA A 1 96 ? -1.510 -3.883 -0.480 1.00 95.00 96 ALA A C 1
ATOM 689 O O . ALA A 1 96 ? -0.854 -3.450 0.475 1.00 95.00 96 ALA A O 1
ATOM 690 N N . GLY A 1 97 ? -1.378 -3.385 -1.705 1.00 94.44 97 GLY A N 1
ATOM 691 C CA . GLY A 1 97 ? -0.496 -2.256 -1.970 1.00 94.44 97 GLY A CA 1
ATOM 692 C C . GLY A 1 97 ? -0.922 -1.407 -3.154 1.00 94.44 97 GLY A C 1
ATOM 693 O O . GLY A 1 97 ? -1.572 -1.900 -4.072 1.00 94.44 97 GLY A O 1
ATOM 694 N N . LEU A 1 98 ? -0.542 -0.135 -3.107 1.00 93.00 98 LEU A N 1
ATOM 695 C CA . LEU A 1 98 ? -0.620 0.804 -4.219 1.00 93.00 98 LEU A CA 1
ATOM 696 C C . LEU A 1 98 ? 0.794 1.282 -4.536 1.00 93.00 98 LEU A C 1
ATOM 698 O O . LEU A 1 98 ? 1.545 1.622 -3.616 1.00 93.00 98 LEU A O 1
ATOM 702 N N . TYR A 1 99 ? 1.149 1.271 -5.814 1.00 91.19 99 TYR A N 1
ATOM 703 C CA . TYR A 1 99 ? 2.475 1.655 -6.288 1.00 91.19 99 TYR A CA 1
ATOM 704 C C . TYR A 1 99 ? 2.396 2.327 -7.649 1.00 91.19 99 TYR A C 1
ATOM 706 O O . TYR A 1 99 ? 1.485 2.045 -8.423 1.00 91.19 99 TYR A O 1
ATOM 714 N N . ASP A 1 100 ? 3.344 3.194 -7.953 1.00 89.75 100 ASP A N 1
ATOM 715 C CA . ASP A 1 100 ? 3.395 3.915 -9.214 1.00 89.75 100 ASP A CA 1
ATOM 716 C C . ASP A 1 100 ? 3.963 3.022 -10.332 1.00 89.75 100 ASP A C 1
ATOM 718 O O . ASP A 1 100 ? 4.700 2.053 -10.123 1.00 89.75 100 ASP A O 1
ATOM 722 N N . ALA A 1 101 ? 3.577 3.300 -11.580 1.00 90.25 101 ALA A N 1
ATOM 723 C CA . ALA A 1 101 ? 3.951 2.445 -12.710 1.00 90.25 101 ALA A CA 1
ATOM 724 C C . ALA A 1 101 ? 5.476 2.345 -12.929 1.00 90.25 101 ALA A C 1
ATOM 726 O O . ALA A 1 101 ? 5.948 1.348 -13.485 1.00 90.25 101 ALA A O 1
ATOM 727 N N . ALA A 1 102 ? 6.252 3.346 -12.499 1.00 89.94 102 ALA A N 1
ATOM 728 C CA . ALA A 1 102 ? 7.709 3.331 -12.625 1.00 89.94 102 ALA A CA 1
ATOM 729 C C . ALA A 1 102 ? 8.374 2.346 -11.637 1.00 89.94 102 ALA A C 1
ATOM 731 O O . ALA A 1 102 ? 9.483 1.864 -11.883 1.00 89.94 102 ALA A O 1
ATOM 732 N N . GLU A 1 103 ? 7.667 1.979 -10.572 1.00 92.50 103 GLU A N 1
ATOM 733 C CA . GLU A 1 103 ? 8.126 1.209 -9.423 1.00 92.50 103 GLU A CA 1
ATOM 734 C C . GLU A 1 103 ? 7.690 -0.262 -9.488 1.00 92.50 103 GLU A C 1
ATOM 736 O O . GLU A 1 103 ? 8.115 -1.083 -8.667 1.00 92.50 103 GLU A O 1
ATOM 741 N N . GLU A 1 104 ? 6.919 -0.642 -10.514 1.00 93.38 104 GLU A N 1
ATOM 742 C CA . GLU A 1 104 ? 6.403 -2.000 -10.734 1.00 93.38 104 GLU A CA 1
ATOM 743 C C . GLU A 1 104 ? 7.484 -3.076 -10.584 1.00 93.38 104 GLU A C 1
ATOM 745 O O . GLU A 1 104 ? 7.276 -4.122 -9.965 1.00 93.38 104 GLU A O 1
ATOM 750 N N . ARG A 1 105 ? 8.684 -2.807 -11.109 1.00 93.56 105 ARG A N 1
ATOM 751 C CA . ARG A 1 105 ? 9.806 -3.745 -11.036 1.00 93.56 105 ARG A CA 1
ATOM 752 C C . ARG A 1 105 ? 10.275 -3.985 -9.601 1.00 93.56 105 ARG A C 1
ATOM 754 O O . ARG A 1 105 ? 10.668 -5.109 -9.275 1.00 93.56 105 ARG A O 1
ATOM 761 N N . ASP A 1 106 ? 10.292 -2.955 -8.762 1.00 94.00 106 ASP A N 1
ATOM 762 C CA . ASP A 1 106 ? 10.721 -3.074 -7.370 1.00 94.00 106 ASP A CA 1
ATOM 763 C C . ASP A 1 106 ? 9.668 -3.803 -6.533 1.00 94.00 106 ASP A C 1
ATOM 765 O O . ASP A 1 106 ? 10.031 -4.699 -5.763 1.00 94.00 106 ASP A O 1
ATOM 769 N N . PHE A 1 107 ? 8.382 -3.517 -6.759 1.00 94.44 107 PHE A N 1
ATOM 770 C CA . PHE A 1 107 ? 7.275 -4.239 -6.131 1.00 94.44 107 PHE A CA 1
ATOM 771 C C . PHE A 1 107 ? 7.245 -5.714 -6.531 1.00 94.44 107 PHE A C 1
ATOM 773 O O . PHE A 1 107 ? 7.233 -6.573 -5.648 1.00 94.44 107 PHE A O 1
ATOM 780 N N . ARG A 1 108 ? 7.335 -6.029 -7.831 1.00 96.12 108 ARG A N 1
ATOM 781 C CA . ARG A 1 108 ? 7.376 -7.414 -8.336 1.00 96.12 108 ARG A CA 1
ATOM 782 C C . ARG A 1 108 ? 8.480 -8.205 -7.649 1.00 96.12 108 ARG A C 1
ATOM 784 O O . ARG A 1 108 ? 8.236 -9.223 -7.009 1.00 96.12 108 ARG A O 1
ATOM 791 N N . ARG A 1 109 ? 9.703 -7.674 -7.707 1.00 95.19 109 ARG A N 1
ATOM 792 C CA . ARG A 1 109 ? 10.883 -8.307 -7.113 1.00 95.19 109 ARG A CA 1
ATOM 793 C C . ARG A 1 109 ? 10.755 -8.451 -5.595 1.00 95.19 109 ARG A C 1
ATOM 795 O O . ARG A 1 109 ? 11.290 -9.399 -5.021 1.00 95.19 109 ARG A O 1
ATOM 802 N N . GLY A 1 110 ? 10.108 -7.496 -4.929 1.00 94.62 110 GLY A N 1
ATOM 803 C CA . GLY A 1 110 ? 9.808 -7.558 -3.501 1.00 94.62 110 GLY A CA 1
ATOM 804 C C . GLY A 1 110 ? 8.859 -8.706 -3.160 1.00 94.62 110 GLY A C 1
ATOM 805 O O . GLY A 1 110 ? 9.165 -9.496 -2.268 1.00 94.62 110 GLY A O 1
ATOM 806 N N . LEU A 1 111 ? 7.752 -8.820 -3.895 1.00 95.00 111 LEU A N 1
ATOM 807 C CA . LEU A 1 111 ? 6.728 -9.853 -3.718 1.00 95.00 111 LEU A CA 1
ATOM 808 C C . LEU A 1 111 ? 7.284 -11.256 -3.949 1.00 95.00 111 LEU A C 1
ATOM 810 O O . LEU A 1 111 ? 7.096 -12.140 -3.112 1.00 95.00 111 LEU A O 1
ATOM 814 N N . GLU A 1 112 ? 8.037 -11.443 -5.029 1.00 95.06 112 GLU A N 1
ATOM 815 C CA . GLU A 1 112 ? 8.669 -12.726 -5.340 1.00 95.06 112 GLU A CA 1
ATOM 816 C C . GLU A 1 112 ? 9.619 -13.164 -4.221 1.00 95.06 112 GLU A C 1
ATOM 818 O O . GLU A 1 112 ? 9.551 -14.286 -3.722 1.00 95.06 112 GLU A O 1
ATOM 823 N N . ARG A 1 113 ? 10.463 -12.244 -3.737 1.00 92.69 113 ARG A N 1
ATOM 824 C CA . ARG A 1 113 ? 11.398 -12.521 -2.634 1.00 92.69 113 ARG A CA 1
ATOM 825 C C . ARG A 1 113 ? 10.707 -12.783 -1.303 1.00 92.69 113 ARG A C 1
ATOM 827 O O . ARG A 1 113 ? 11.252 -13.511 -0.477 1.00 92.69 113 ARG A O 1
ATOM 834 N N . ALA A 1 114 ? 9.545 -12.181 -1.078 1.00 90.69 114 ALA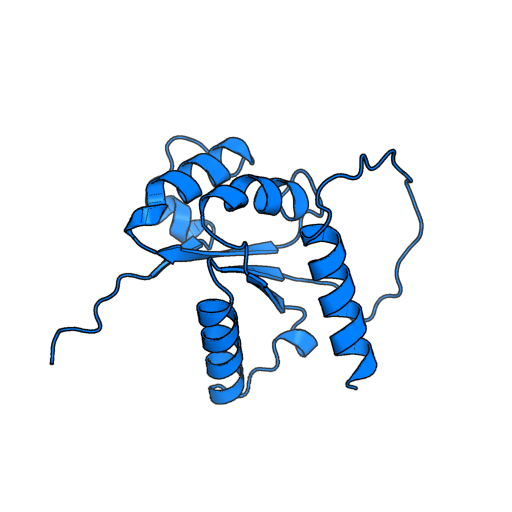 A N 1
ATOM 835 C CA . ALA A 1 114 ? 8.744 -12.418 0.115 1.00 90.69 114 ALA A CA 1
ATOM 836 C C . ALA A 1 114 ? 7.936 -13.730 0.041 1.00 90.69 114 ALA A C 1
ATOM 838 O O . ALA A 1 114 ? 7.381 -14.156 1.055 1.00 90.69 114 ALA A O 1
ATOM 839 N N . GLY A 1 115 ? 7.932 -14.409 -1.113 1.00 90.94 115 GLY A N 1
ATOM 840 C CA . GLY A 1 115 ? 7.306 -15.718 -1.298 1.00 90.94 115 GLY A CA 1
ATOM 841 C C . GLY A 1 115 ? 5.856 -15.660 -1.774 1.00 90.94 115 GLY A C 1
ATOM 842 O O . GLY A 1 115 ? 5.125 -16.626 -1.580 1.00 90.94 115 GLY A O 1
ATOM 843 N N . PHE A 1 116 ? 5.429 -14.554 -2.389 1.00 90.19 116 PHE A N 1
ATOM 844 C CA . PHE A 1 116 ? 4.078 -14.426 -2.953 1.00 90.19 116 PHE A CA 1
ATOM 845 C C . PHE A 1 116 ? 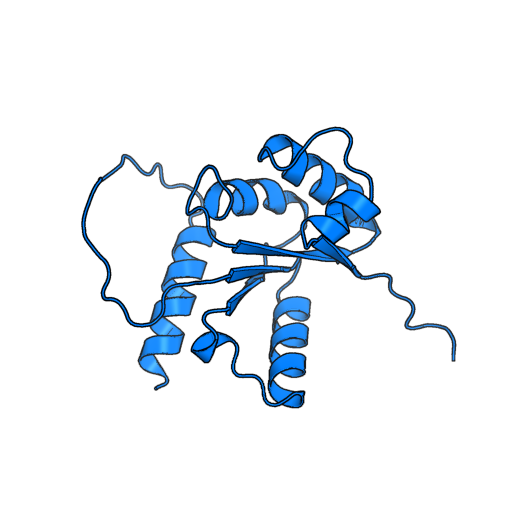3.918 -15.093 -4.331 1.00 90.19 116 PHE A C 1
ATOM 847 O O . PHE A 1 116 ? 2.803 -15.210 -4.826 1.00 90.19 116 PHE A O 1
ATOM 854 N N . GLY A 1 117 ? 5.016 -15.545 -4.941 1.00 92.75 117 GLY A N 1
ATOM 855 C CA . GLY A 1 117 ? 5.038 -16.231 -6.232 1.00 92.75 117 GLY A CA 1
ATOM 856 C C . GLY A 1 117 ? 6.377 -16.049 -6.944 1.00 92.75 117 GLY A C 1
ATOM 857 O O . GLY A 1 117 ? 7.350 -15.601 -6.338 1.00 92.75 117 GLY A O 1
ATOM 858 N N . SER A 1 118 ? 6.430 -16.398 -8.226 1.00 94.00 118 SER A N 1
ATOM 859 C CA . SER A 1 118 ? 7.606 -16.258 -9.093 1.00 94.00 118 SER A CA 1
ATOM 860 C C . SER A 1 118 ? 7.174 -15.857 -10.499 1.00 94.00 118 SER A C 1
ATOM 862 O O . SER A 1 118 ? 6.131 -16.330 -10.946 1.00 94.00 118 SER A O 1
ATOM 864 N N . ASP A 1 119 ? 7.984 -15.046 -11.183 1.00 94.44 119 ASP A N 1
ATOM 865 C CA . ASP A 1 119 ? 7.712 -14.524 -12.530 1.00 94.44 119 ASP A CA 1
ATOM 866 C C . ASP A 1 119 ? 6.355 -13.806 -12.616 1.00 94.44 119 ASP A C 1
ATOM 868 O O . ASP A 1 119 ? 5.597 -13.968 -13.573 1.00 94.44 119 ASP A O 1
ATOM 872 N N . LEU A 1 120 ? 6.043 -13.015 -11.583 1.00 96.06 120 LEU A N 1
ATOM 873 C CA . LEU A 1 120 ? 4.727 -12.397 -11.422 1.00 96.06 120 LEU A CA 1
ATOM 874 C C . LEU A 1 120 ? 4.461 -11.371 -12.529 1.00 96.06 120 LEU A C 1
ATOM 876 O O . LEU A 1 120 ? 5.206 -10.398 -12.698 1.00 96.06 120 LEU A O 1
ATOM 880 N N . THR A 1 121 ? 3.356 -11.541 -13.247 1.00 96.00 121 THR A N 1
ATOM 881 C CA . THR A 1 121 ? 2.822 -10.519 -14.150 1.00 96.00 121 THR A CA 1
ATOM 882 C C . THR A 1 121 ? 2.102 -9.420 -13.364 1.00 96.00 121 THR A C 1
ATOM 884 O O . THR A 1 121 ? 1.890 -9.533 -12.155 1.00 96.00 121 THR A O 1
ATOM 887 N N . ARG A 1 122 ? 1.722 -8.328 -14.039 1.00 94.12 122 ARG A N 1
ATOM 888 C CA . ARG A 1 122 ? 0.886 -7.290 -13.419 1.00 94.12 122 ARG A CA 1
ATOM 889 C C . 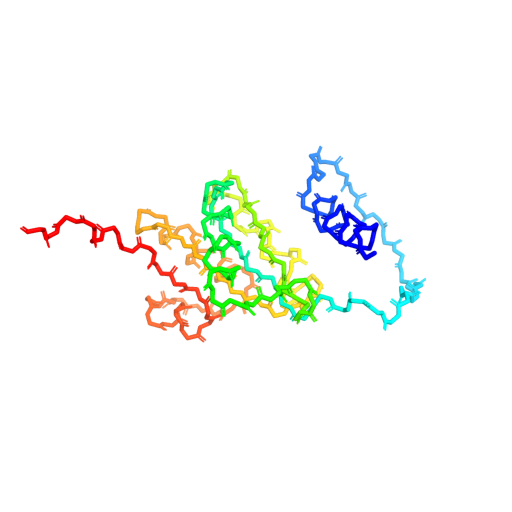ARG A 1 122 ? -0.446 -7.867 -12.932 1.00 94.12 122 ARG A C 1
ATOM 891 O O . ARG A 1 122 ? -0.818 -7.611 -11.794 1.00 94.12 122 ARG A O 1
ATOM 898 N N . ASP A 1 123 ? -1.098 -8.692 -13.745 1.00 94.69 123 ASP A N 1
ATOM 899 C CA . ASP A 1 123 ? -2.373 -9.327 -13.394 1.00 94.69 123 ASP A CA 1
ATOM 900 C C . ASP A 1 123 ? -2.226 -10.238 -12.164 1.00 94.69 123 ASP A C 1
ATOM 902 O O . ASP A 1 123 ? -3.090 -10.249 -11.286 1.00 94.69 123 ASP A O 1
ATOM 906 N N . ASP A 1 124 ? -1.100 -10.952 -12.046 1.00 96.44 124 ASP A N 1
ATOM 907 C CA . ASP A 1 124 ? -0.806 -11.755 -10.853 1.00 96.44 124 ASP A CA 1
ATOM 908 C C . ASP A 1 124 ? -0.629 -10.871 -9.611 1.00 96.44 124 ASP A C 1
ATOM 910 O O . ASP A 1 124 ? -1.131 -11.192 -8.534 1.00 96.44 124 ASP A O 1
ATOM 914 N N . MET A 1 125 ? 0.061 -9.735 -9.746 1.00 96.25 125 MET A N 1
ATOM 915 C CA . MET A 1 125 ? 0.223 -8.768 -8.657 1.00 96.25 125 MET A CA 1
ATOM 916 C C . MET A 1 125 ? -1.122 -8.167 -8.226 1.00 96.25 125 MET A C 1
ATOM 918 O O . MET A 1 125 ? -1.385 -8.065 -7.026 1.00 96.25 125 MET A O 1
ATOM 922 N N . GLU A 1 126 ? -2.005 -7.842 -9.170 1.00 94.88 126 GLU A N 1
ATOM 923 C CA . GLU A 1 126 ? -3.357 -7.358 -8.873 1.00 94.88 126 GLU A CA 1
ATOM 924 C C . GLU A 1 126 ? -4.199 -8.423 -8.164 1.00 94.88 126 GLU A C 1
ATOM 926 O O . GLU A 1 126 ? -4.870 -8.123 -7.173 1.00 94.88 126 GLU A O 1
ATOM 931 N N . ALA A 1 127 ? -4.105 -9.687 -8.589 1.00 94.31 127 ALA A N 1
ATOM 932 C CA . ALA A 1 127 ? -4.764 -10.807 -7.918 1.00 94.31 127 ALA A CA 1
ATOM 933 C C . ALA A 1 127 ? -4.266 -11.007 -6.472 1.00 94.31 127 ALA A C 1
ATOM 935 O O . ALA A 1 127 ? -5.030 -11.433 -5.602 1.00 94.31 127 ALA A O 1
ATOM 936 N N . LEU A 1 128 ? -3.009 -10.646 -6.194 1.00 93.62 128 LEU A N 1
ATOM 937 C CA . LEU A 1 128 ? -2.430 -10.598 -4.847 1.00 93.62 128 LEU A CA 1
ATOM 938 C C . LEU A 1 128 ? -2.844 -9.348 -4.046 1.00 93.62 128 LEU A C 1
ATOM 940 O O . LEU A 1 128 ? -2.527 -9.253 -2.861 1.00 93.62 128 LEU A O 1
ATOM 944 N N . GLY A 1 129 ? -3.562 -8.403 -4.658 1.00 94.50 129 GLY A N 1
ATOM 945 C CA . GLY A 1 129 ? -4.025 -7.164 -4.034 1.00 94.50 129 GLY A CA 1
ATOM 946 C C . GLY A 1 129 ? -3.069 -5.978 -4.178 1.00 94.50 129 GLY A C 1
ATOM 947 O O . GLY A 1 129 ? -3.189 -5.019 -3.413 1.00 94.50 129 GLY A O 1
ATOM 948 N N . PHE A 1 130 ? -2.124 -6.031 -5.118 1.00 95.19 130 PHE A N 1
ATOM 949 C CA . PHE A 1 130 ? -1.186 -4.949 -5.415 1.00 95.19 130 PHE A CA 1
ATOM 950 C C . PHE A 1 130 ? -1.552 -4.279 -6.735 1.00 95.19 130 PHE A C 1
ATOM 952 O O . PHE A 1 130 ? -1.378 -4.863 -7.801 1.00 95.19 130 PHE A O 1
ATOM 959 N N . TYR A 1 131 ? -2.026 -3.041 -6.657 1.00 93.06 131 TYR A N 1
ATOM 960 C CA . TYR A 1 131 ? -2.537 -2.296 -7.800 1.00 93.06 131 TYR A CA 1
ATOM 961 C C . TYR A 1 131 ? -1.582 -1.179 -8.191 1.00 93.06 131 TYR A C 1
ATOM 963 O O . TYR A 1 131 ? -1.020 -0.494 -7.334 1.00 93.06 131 TYR A O 1
ATOM 971 N N . VAL A 1 132 ? -1.433 -0.990 -9.497 1.00 91.81 132 VAL A N 1
ATOM 972 C CA . VAL A 1 132 ? -0.653 0.111 -10.047 1.00 91.81 132 VAL A CA 1
ATOM 973 C C . VAL A 1 132 ? -1.500 1.385 -10.100 1.00 91.81 132 VAL A C 1
ATOM 975 O O . VAL A 1 132 ? -2.612 1.399 -10.629 1.00 91.81 132 VAL A O 1
ATOM 978 N N . CYS A 1 133 ? -0.956 2.474 -9.575 1.00 85.94 133 CYS A N 1
ATOM 979 C CA . CYS A 1 133 ? -1.397 3.827 -9.847 1.00 85.94 133 CYS A CA 1
ATOM 980 C C . CYS A 1 133 ? -0.890 4.198 -11.243 1.00 85.94 133 CYS A C 1
ATOM 982 O O . CYS A 1 133 ? 0.233 4.663 -11.434 1.00 85.94 133 CYS A O 1
ATOM 984 N N . VAL A 1 134 ? -1.715 3.939 -12.255 1.00 72.94 134 VAL A N 1
ATOM 985 C CA . VAL A 1 134 ? -1.526 4.563 -13.563 1.00 72.94 134 VAL A CA 1
ATOM 986 C C . VAL A 1 134 ? -2.040 5.989 -13.458 1.00 72.94 134 VAL A C 1
ATOM 988 O O . VAL A 1 134 ? -3.227 6.220 -13.227 1.00 72.94 134 VAL A O 1
ATOM 991 N N . ALA A 1 135 ? -1.129 6.950 -13.569 1.00 56.72 135 ALA A N 1
ATOM 992 C CA . ALA A 1 135 ? -1.477 8.353 -13.685 1.00 56.72 135 ALA A CA 1
ATOM 993 C C . ALA A 1 135 ? -2.138 8.611 -15.048 1.00 56.72 135 ALA A C 1
ATOM 995 O O . ALA A 1 135 ? -1.524 9.209 -15.918 1.00 56.72 135 ALA A O 1
ATOM 996 N N . ASP A 1 136 ? -3.381 8.173 -15.236 1.00 51.59 136 ASP A N 1
ATOM 997 C CA . ASP A 1 136 ? -4.270 8.783 -16.227 1.00 51.59 136 ASP A CA 1
ATOM 998 C C . ASP A 1 136 ? -5.143 9.796 -15.489 1.00 51.59 136 ASP A C 1
ATOM 1000 O O . ASP A 1 136 ? -6.299 9.561 -15.137 1.00 51.59 136 ASP A O 1
ATOM 1004 N N . LEU A 1 137 ? -4.515 10.927 -15.172 1.00 51.78 137 LEU A N 1
ATOM 1005 C CA . LEU A 1 137 ? -5.208 12.163 -14.813 1.00 51.78 137 LEU A CA 1
ATOM 1006 C C . LEU A 1 137 ? -5.127 13.204 -15.941 1.00 51.78 137 LEU A C 1
ATOM 1008 O O . LEU A 1 137 ? -5.522 14.342 -15.730 1.00 51.78 137 LEU A O 1
ATOM 1012 N N . GLU A 1 138 ? -4.654 12.821 -17.130 1.00 46.34 138 GLU A N 1
ATOM 1013 C CA . GLU A 1 138 ? -4.524 13.700 -18.297 1.00 46.34 138 GLU A CA 1
ATOM 1014 C C . GLU A 1 138 ? -5.210 13.045 -19.507 1.00 46.34 138 GLU A C 1
ATOM 1016 O O . GLU A 1 138 ? -4.560 12.580 -20.433 1.00 46.34 138 GLU A O 1
ATOM 1021 N N . ASP A 1 139 ? -6.538 12.996 -19.470 1.00 42.66 139 ASP A N 1
ATOM 1022 C CA . ASP A 1 139 ? -7.382 13.043 -20.668 1.00 42.66 139 ASP A CA 1
ATOM 1023 C C . ASP A 1 139 ? -8.614 13.881 -20.279 1.00 42.66 139 ASP A C 1
ATOM 1025 O O . ASP A 1 139 ? -9.681 13.365 -19.928 1.00 42.66 139 ASP A O 1
ATOM 1029 N N . GLU A 1 140 ? -8.400 15.202 -20.225 1.00 40.84 140 GLU A N 1
ATOM 1030 C CA . GLU A 1 140 ? -9.464 16.219 -20.276 1.00 40.84 140 GLU A CA 1
ATOM 1031 C C . GLU A 1 140 ? -9.921 16.463 -21.722 1.00 40.84 140 GLU A C 1
ATOM 1033 O O . GLU A 1 140 ? -9.055 16.554 -22.625 1.00 40.84 140 GLU A O 1
#

Sequence (140 aa):
MDEKRQSHRAAVERAAGDRGAVLIGAAGQALPDDVDTRAVVLVEGASDQLAVEALAARRGRDLDAEGVSVVSIGGAGNIGRFLQLFGPQGLAVRLAGLYDAAEERDFRRGLERAGFGSDLTRDDMEALGFYVCVADLEDE

Secondary structure (DSSP, 8-state):
-HHHHHHHHHHHHHHHH-SS---------PPPSS----EEEEESSHHHHHHHHHHHHHTT--HHHHTEEEEE-SSGGGHHHHHHHHSTTTT--EEEEEEEGGGHHHHHHHHHHHTS-SS--HHHHHHTTEEEE-------

pLDDT: mean 76.7, std 22.75, range [24.48, 96.44]